Protein AF-A0A7X4WCZ6-F1 (afdb_monomer_lite)

Organism: NCBI:txid265726

Structure (mmCIF, N/CA/C/O backbone):
data_AF-A0A7X4WCZ6-F1
#
_entry.id   AF-A0A7X4WCZ6-F1
#
loop_
_atom_site.group_PDB
_atom_site.id
_atom_site.type_symbol
_atom_site.label_atom_id
_atom_site.label_alt_id
_atom_site.label_comp_id
_atom_site.label_asym_id
_atom_site.label_entity_id
_atom_site.label_seq_id
_atom_site.pdbx_PDB_ins_code
_atom_site.Cartn_x
_atom_site.Cartn_y
_atom_site.Cartn_z
_atom_site.occupancy
_atom_site.B_iso_or_equiv
_atom_site.auth_seq_id
_atom_site.auth_comp_id
_atom_site.auth_asym_id
_atom_site.auth_atom_id
_atom_site.pdbx_PDB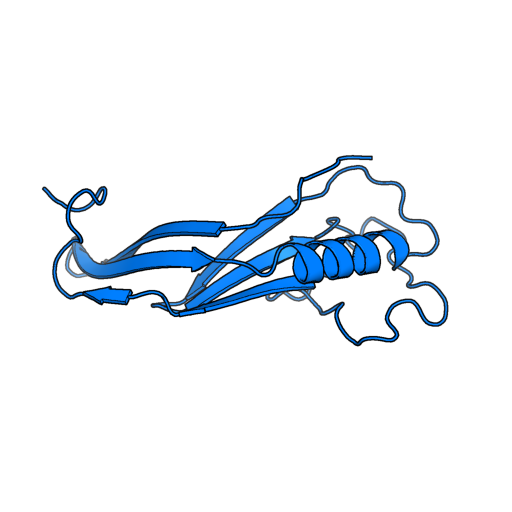_model_num
ATOM 1 N N . ILE A 1 1 ? 19.475 9.440 -5.533 1.00 58.78 1 ILE A N 1
ATOM 2 C CA . ILE A 1 1 ? 18.304 8.542 -5.674 1.00 58.78 1 ILE A CA 1
ATOM 3 C C . ILE A 1 1 ? 17.865 8.186 -4.263 1.00 58.78 1 ILE A C 1
ATOM 5 O O . ILE A 1 1 ? 18.722 7.773 -3.490 1.00 58.78 1 ILE A O 1
ATOM 9 N N . GLY A 1 2 ? 16.611 8.438 -3.887 1.00 58.19 2 GLY A N 1
ATOM 10 C CA . GLY A 1 2 ? 16.103 8.049 -2.573 1.00 58.19 2 GLY A CA 1
ATOM 11 C C . GLY A 1 2 ? 16.048 6.528 -2.475 1.00 58.19 2 GLY A C 1
ATOM 12 O O . GLY A 1 2 ? 15.606 5.859 -3.409 1.00 58.19 2 GLY A O 1
ATOM 13 N N . ALA A 1 3 ? 16.543 5.983 -1.370 1.00 66.94 3 ALA A N 1
ATOM 14 C CA . ALA A 1 3 ? 16.526 4.554 -1.106 1.00 66.94 3 ALA A CA 1
ATOM 15 C C . ALA A 1 3 ? 15.627 4.299 0.103 1.00 66.94 3 ALA A C 1
ATOM 17 O O . ALA A 1 3 ? 16.021 4.536 1.241 1.00 66.94 3 ALA A O 1
ATOM 18 N N . ILE A 1 4 ? 14.405 3.837 -0.155 1.00 77.56 4 ILE A N 1
ATOM 19 C CA . ILE A 1 4 ? 13.577 3.208 0.874 1.00 77.56 4 ILE A CA 1
ATOM 20 C C . ILE A 1 4 ? 14.008 1.742 0.968 1.00 77.56 4 ILE A C 1
ATOM 22 O O . ILE A 1 4 ? 14.246 1.097 -0.062 1.00 77.56 4 ILE A O 1
ATOM 26 N N . GLY A 1 5 ? 14.162 1.255 2.201 1.00 84.38 5 GLY A N 1
ATOM 27 C CA . GLY A 1 5 ? 14.484 -0.141 2.484 1.00 84.38 5 GLY A CA 1
ATOM 28 C C . GLY A 1 5 ? 13.359 -1.096 2.086 1.00 84.38 5 GLY A C 1
ATOM 29 O O . GLY A 1 5 ? 12.265 -0.678 1.711 1.00 84.38 5 GLY A O 1
ATOM 30 N N . THR A 1 6 ? 13.631 -2.391 2.172 1.00 93.69 6 THR A N 1
ATOM 31 C CA . THR A 1 6 ? 12.642 -3.424 1.856 1.00 93.69 6 THR A CA 1
ATOM 32 C C . THR A 1 6 ? 11.853 -3.793 3.112 1.00 93.69 6 THR A C 1
ATOM 34 O O . THR A 1 6 ? 12.476 -4.052 4.143 1.00 93.69 6 THR A O 1
ATOM 37 N N . PRO A 1 7 ? 10.509 -3.804 3.072 1.00 94.88 7 PRO A N 1
ATOM 38 C CA . PRO A 1 7 ? 9.708 -4.098 4.248 1.00 94.88 7 PRO A CA 1
ATOM 39 C C . PRO A 1 7 ? 9.642 -5.613 4.475 1.00 94.88 7 PRO A C 1
ATOM 41 O O . PRO A 1 7 ? 9.460 -6.380 3.532 1.00 94.88 7 PRO A O 1
ATOM 44 N N . ASP A 1 8 ? 9.757 -6.038 5.728 1.00 97.06 8 ASP A N 1
ATOM 45 C CA . ASP A 1 8 ? 9.656 -7.437 6.163 1.00 97.06 8 ASP A CA 1
ATOM 46 C C . ASP A 1 8 ? 8.386 -7.713 6.979 1.00 97.06 8 ASP A C 1
ATOM 48 O O . ASP A 1 8 ? 7.953 -8.855 7.106 1.00 97.06 8 ASP A O 1
ATOM 52 N N . LYS A 1 9 ? 7.744 -6.668 7.504 1.00 96.94 9 LYS A N 1
ATOM 53 C CA . LYS A 1 9 ? 6.569 -6.782 8.360 1.00 96.94 9 LYS A CA 1
ATOM 54 C C . LYS A 1 9 ? 5.640 -5.587 8.201 1.00 96.94 9 LYS A C 1
ATOM 56 O O . LYS A 1 9 ? 6.071 -4.456 7.989 1.00 96.94 9 LYS A O 1
ATOM 61 N N . ILE A 1 10 ? 4.348 -5.839 8.383 1.00 96.06 10 ILE A N 1
ATOM 62 C CA . ILE A 1 10 ? 3.322 -4.812 8.527 1.00 96.06 10 ILE A CA 1
ATOM 63 C C . ILE A 1 10 ? 2.574 -4.977 9.850 1.00 96.06 10 ILE A C 1
ATOM 65 O O . ILE A 1 10 ? 2.066 -6.055 10.171 1.00 96.06 10 ILE A O 1
ATOM 69 N N . THR A 1 11 ? 2.497 -3.884 10.611 1.00 96.00 11 THR A N 1
ATOM 70 C CA . THR A 1 11 ? 1.739 -3.796 11.864 1.00 96.00 11 THR A CA 1
ATOM 71 C C . THR A 1 11 ? 0.947 -2.503 11.933 1.00 96.00 11 THR A C 1
ATOM 73 O O . THR A 1 11 ? 1.481 -1.451 11.584 1.00 96.00 11 THR A O 1
ATOM 76 N N . GLY A 1 12 ? -0.282 -2.547 12.438 1.00 94.94 12 GLY A N 1
ATOM 77 C CA . GLY A 1 12 ? -1.062 -1.330 12.640 1.00 94.94 12 GLY A CA 1
ATOM 78 C C . GLY A 1 12 ? -2.484 -1.572 13.123 1.00 94.94 12 GLY A C 1
ATOM 79 O O . GLY A 1 12 ? -2.967 -2.703 13.124 1.00 94.94 12 GLY A O 1
ATOM 80 N N . PHE A 1 13 ? -3.140 -0.475 13.498 1.00 96.62 13 PHE A N 1
ATOM 81 C CA . PHE A 1 13 ? -4.544 -0.421 13.894 1.00 96.62 13 PHE A CA 1
ATOM 82 C C . PHE A 1 13 ? -5.252 0.682 13.112 1.00 96.62 13 PHE A C 1
ATOM 84 O O . PHE A 1 13 ? -4.676 1.747 12.889 1.00 96.62 13 PHE A O 1
ATOM 91 N N . TRP A 1 14 ? -6.500 0.447 12.722 1.00 96.25 14 TRP A N 1
ATOM 92 C CA . TRP A 1 14 ? -7.375 1.471 12.149 1.00 96.25 14 TRP A CA 1
ATOM 93 C C . TRP A 1 14 ? -8.826 1.181 12.527 1.00 96.25 14 TRP A C 1
ATOM 95 O O . TRP A 1 14 ? -9.144 0.100 13.015 1.00 96.25 14 TRP A O 1
ATOM 105 N N . ALA A 1 15 ? -9.719 2.148 12.342 1.00 96.19 15 ALA A N 1
ATOM 106 C CA . ALA A 1 15 ? -11.127 1.984 12.679 1.00 96.19 15 ALA A CA 1
ATOM 107 C C . ALA A 1 15 ? -12.028 2.644 11.639 1.00 96.19 15 ALA A C 1
ATOM 109 O O . ALA A 1 15 ? -11.696 3.683 11.066 1.00 96.19 15 ALA A O 1
ATOM 110 N N . LYS A 1 16 ? -13.202 2.052 11.425 1.00 95.56 16 LYS A N 1
ATOM 111 C CA . LYS A 1 16 ? -14.292 2.666 10.674 1.00 95.56 16 LYS A CA 1
ATOM 112 C C . LYS A 1 16 ? -15.050 3.611 11.598 1.00 95.56 16 LYS A C 1
ATOM 114 O O . LYS A 1 16 ? -15.585 3.194 12.626 1.00 95.56 16 LYS A O 1
ATOM 119 N N . TYR A 1 17 ? -15.116 4.874 11.204 1.00 93.69 17 TYR A N 1
ATOM 120 C CA . TYR A 1 17 ? -15.865 5.908 11.905 1.00 93.69 17 TYR A CA 1
ATOM 121 C C . TYR A 1 17 ? -17.223 6.133 11.230 1.00 93.69 17 TYR A C 1
ATOM 123 O O . TYR A 1 17 ? -17.303 6.282 10.010 1.00 93.69 17 TYR A O 1
ATOM 131 N N . ASN A 1 18 ? -18.293 6.126 12.022 1.00 94.06 18 ASN A N 1
ATOM 132 C CA . ASN A 1 18 ? -19.633 6.496 11.592 1.00 94.06 18 ASN A CA 1
ATOM 133 C C . ASN A 1 18 ? -19.881 7.964 11.963 1.00 94.06 18 ASN A C 1
ATOM 135 O O . ASN A 1 18 ? -19.909 8.307 13.146 1.00 94.06 18 ASN A O 1
ATOM 139 N N . ILE A 1 19 ? -20.077 8.799 10.938 1.00 93.38 19 ILE A N 1
ATOM 140 C CA . ILE A 1 19 ? -20.295 10.244 11.076 1.00 93.38 19 ILE A CA 1
ATOM 141 C C . ILE A 1 19 ? -21.642 10.541 11.750 1.00 93.38 19 ILE A C 1
ATOM 143 O O . ILE A 1 19 ? -21.686 11.350 12.670 1.00 93.38 19 ILE A O 1
ATOM 147 N N . GLU A 1 20 ? -22.723 9.868 11.346 1.00 93.69 20 GLU A N 1
ATOM 148 C CA . GLU A 1 20 ? -24.075 10.094 11.886 1.00 93.69 20 GLU A CA 1
ATOM 149 C C . GLU A 1 20 ? -24.157 9.761 13.377 1.00 93.69 20 GLU A C 1
ATOM 151 O O . GLU A 1 20 ? -24.759 10.486 14.163 1.00 93.69 20 GLU A O 1
ATOM 156 N N . GLY A 1 21 ? -23.515 8.663 13.775 1.00 90.50 21 GLY A N 1
ATOM 157 C CA . GLY A 1 21 ? -23.457 8.228 15.166 1.00 90.50 21 GLY A CA 1
ATOM 158 C C . GLY A 1 21 ? -22.335 8.868 15.983 1.00 90.50 21 GLY A C 1
ATOM 159 O O . GLY A 1 21 ? -22.228 8.542 17.163 1.00 90.50 21 GLY A O 1
ATOM 160 N N . ASN A 1 22 ? -21.482 9.700 15.369 1.00 93.06 22 ASN A N 1
ATOM 161 C CA . ASN A 1 22 ? -20.263 10.268 15.958 1.00 93.06 22 ASN A CA 1
ATOM 162 C C . ASN A 1 22 ? -19.443 9.229 16.758 1.00 93.06 22 ASN A C 1
ATOM 164 O O . ASN A 1 22 ? -19.039 9.469 17.896 1.00 93.06 22 ASN A O 1
ATOM 168 N N . LYS A 1 23 ? -19.248 8.028 16.197 1.00 94.25 23 LYS A N 1
ATOM 169 C CA . LYS A 1 23 ? -18.592 6.917 16.907 1.00 94.25 23 LYS A CA 1
ATOM 170 C C . LYS A 1 23 ? -17.852 5.962 15.981 1.00 94.25 23 LYS A C 1
ATOM 172 O O . LYS A 1 23 ? -18.225 5.784 14.822 1.00 94.25 23 LYS A O 1
ATOM 177 N N . PHE A 1 24 ? -16.835 5.291 16.515 1.00 95.56 24 PHE A N 1
ATOM 178 C CA . PHE A 1 24 ? -16.229 4.139 15.850 1.00 95.56 24 PHE A CA 1
ATOM 179 C C . PHE A 1 24 ? -17.182 2.941 15.906 1.00 95.56 24 PHE A C 1
ATOM 181 O O . PHE A 1 24 ? -17.832 2.709 16.924 1.00 95.56 24 PHE A O 1
ATOM 188 N N . ILE A 1 25 ? -17.294 2.219 14.792 1.00 95.75 25 ILE A N 1
ATOM 189 C CA . ILE A 1 25 ? -18.242 1.101 14.633 1.00 95.75 25 ILE A CA 1
ATOM 190 C C . ILE A 1 25 ? -17.573 -0.222 14.269 1.00 95.75 25 ILE A C 1
ATOM 192 O O . ILE A 1 25 ? -18.214 -1.262 14.336 1.00 95.75 25 ILE A O 1
ATOM 196 N N . THR A 1 26 ? -16.311 -0.192 13.848 1.00 97.12 26 THR A N 1
ATOM 197 C CA . THR A 1 26 ? -15.530 -1.393 13.540 1.00 97.12 26 THR A CA 1
ATOM 198 C C . THR A 1 26 ? -14.063 -1.054 13.718 1.00 97.12 26 THR A C 1
ATOM 200 O O . THR A 1 26 ? -13.617 0.000 13.262 1.00 97.12 26 THR A O 1
ATOM 203 N N . PHE A 1 27 ? -13.316 -1.939 14.352 1.00 97.69 27 PHE A N 1
ATOM 204 C CA . PHE A 1 27 ? -11.893 -1.797 14.617 1.00 97.69 27 PHE A CA 1
ATOM 205 C C . PHE A 1 27 ? -11.142 -2.857 13.836 1.00 97.69 27 PHE A C 1
ATOM 207 O O . PHE A 1 27 ? -11.642 -3.963 13.642 1.00 97.69 27 PHE A O 1
ATOM 214 N N . TYR A 1 28 ? -9.937 -2.521 13.400 1.00 97.81 28 TYR A N 1
ATOM 215 C CA . TYR A 1 28 ? -9.102 -3.398 12.605 1.00 97.81 28 TYR A CA 1
ATOM 216 C C . TYR A 1 28 ? -7.679 -3.430 13.141 1.00 97.81 28 TYR A C 1
ATOM 218 O O . TYR A 1 28 ? -7.170 -2.425 13.650 1.00 97.81 28 TYR A O 1
ATOM 226 N N . SER A 1 29 ? -7.029 -4.577 12.989 1.00 97.38 29 SER A N 1
ATOM 227 C CA . SER A 1 29 ? -5.614 -4.744 13.293 1.00 97.38 29 SER A CA 1
ATOM 228 C C . SER A 1 29 ? -4.913 -5.546 12.205 1.00 97.38 29 SER A C 1
ATOM 230 O O . SER A 1 29 ? -5.508 -6.375 11.515 1.00 97.38 29 SER A O 1
ATOM 232 N N . ILE A 1 30 ? -3.621 -5.304 12.027 1.00 97.62 30 ILE A N 1
ATOM 233 C CA . ILE A 1 30 ? -2.773 -6.142 11.188 1.00 97.62 30 ILE A CA 1
ATOM 234 C C . ILE A 1 30 ? -1.462 -6.415 11.905 1.00 97.62 30 ILE A C 1
ATOM 236 O O . ILE A 1 30 ? -0.882 -5.535 12.538 1.00 97.62 30 ILE A O 1
ATOM 240 N N . ASN A 1 31 ? -0.999 -7.653 11.787 1.00 96.94 31 ASN A N 1
ATOM 241 C CA . ASN A 1 31 ? 0.330 -8.089 12.181 1.00 96.94 31 ASN A CA 1
ATOM 242 C C . ASN A 1 31 ? 0.724 -9.243 11.255 1.00 96.94 31 ASN A C 1
ATOM 244 O O . ASN A 1 31 ? 0.362 -10.396 11.496 1.00 96.94 31 ASN A O 1
ATOM 248 N N . LYS A 1 32 ? 1.373 -8.927 10.133 1.00 97.62 32 LYS A N 1
ATOM 249 C CA . LYS A 1 32 ? 1.712 -9.903 9.087 1.00 97.62 32 LYS A CA 1
ATOM 250 C C . LYS A 1 32 ? 3.160 -9.738 8.645 1.00 97.62 32 LYS A C 1
ATOM 252 O O . LYS A 1 32 ? 3.680 -8.626 8.608 1.00 97.62 32 LYS A O 1
ATOM 257 N N . GLN A 1 33 ? 3.787 -10.862 8.310 1.00 97.81 33 GLN A N 1
ATOM 258 C CA . GLN A 1 33 ? 5.083 -10.883 7.638 1.00 97.81 33 GLN A CA 1
ATOM 259 C C . GLN A 1 33 ? 4.897 -10.554 6.154 1.00 97.81 33 GLN A C 1
ATOM 261 O O . GLN A 1 33 ? 3.862 -10.876 5.564 1.00 97.81 33 GLN A O 1
ATOM 266 N N . ILE A 1 34 ? 5.903 -9.920 5.571 1.00 97.62 34 ILE A N 1
ATOM 267 C CA . ILE A 1 34 ? 6.028 -9.638 4.145 1.00 97.62 34 ILE A CA 1
ATOM 268 C C . ILE A 1 34 ? 7.200 -10.471 3.633 1.00 97.62 34 ILE A C 1
ATOM 270 O O . ILE A 1 34 ? 8.245 -10.549 4.278 1.00 97.62 34 ILE A O 1
ATOM 274 N N . ASP A 1 35 ? 7.032 -11.085 2.465 1.00 97.62 35 ASP A N 1
ATOM 275 C CA . ASP A 1 35 ? 8.145 -11.700 1.747 1.00 97.62 35 ASP A CA 1
ATOM 276 C C . ASP A 1 35 ? 9.110 -10.595 1.284 1.00 97.62 35 ASP A C 1
ATOM 278 O O . ASP A 1 35 ? 8.914 -9.963 0.242 1.00 97.62 35 ASP A O 1
ATOM 282 N N . SER A 1 36 ? 10.110 -10.310 2.121 1.00 96.75 36 SER A N 1
ATOM 283 C CA . SER A 1 36 ? 11.069 -9.227 1.899 1.00 96.75 36 SER A CA 1
ATOM 284 C C . SER A 1 36 ? 11.937 -9.489 0.666 1.00 96.75 36 SER A C 1
ATOM 286 O O . SER A 1 36 ? 12.272 -8.558 -0.062 1.00 96.75 36 SER A O 1
ATOM 288 N N . GLU A 1 37 ? 12.245 -10.747 0.345 1.00 96.81 37 GLU A N 1
ATOM 289 C CA . GLU A 1 37 ? 13.011 -11.069 -0.862 1.00 96.81 37 GLU A CA 1
ATOM 290 C C . GLU A 1 37 ? 12.212 -10.699 -2.118 1.00 96.81 37 GLU A C 1
ATOM 292 O O . GLU A 1 37 ? 12.675 -9.908 -2.950 1.00 96.81 37 GLU A O 1
ATOM 297 N N . LEU A 1 38 ? 10.965 -11.168 -2.214 1.00 97.50 38 LEU A N 1
ATOM 298 C CA . LEU A 1 38 ? 10.084 -10.836 -3.331 1.00 97.50 38 LEU A CA 1
ATOM 299 C C . LEU A 1 38 ? 9.763 -9.337 -3.389 1.00 97.50 38 LEU A C 1
ATOM 301 O O . LEU A 1 38 ? 9.723 -8.752 -4.475 1.00 97.50 38 LEU A O 1
ATOM 305 N N . ALA A 1 39 ? 9.549 -8.689 -2.242 1.00 97.31 39 ALA A N 1
ATOM 306 C CA . ALA A 1 39 ? 9.327 -7.248 -2.177 1.00 97.31 39 ALA A CA 1
ATOM 307 C C . ALA A 1 39 ? 10.533 -6.470 -2.729 1.00 97.31 39 ALA A C 1
ATOM 309 O O . ALA A 1 39 ? 10.354 -5.528 -3.503 1.00 97.31 39 ALA A O 1
ATOM 310 N N . GLY A 1 40 ? 11.757 -6.892 -2.402 1.00 95.62 40 GLY A N 1
ATOM 311 C CA . GLY A 1 40 ? 12.988 -6.299 -2.922 1.00 95.62 40 GLY A CA 1
ATOM 312 C C . GLY A 1 40 ? 13.116 -6.450 -4.438 1.00 95.62 40 GLY A C 1
ATOM 313 O O . GLY A 1 40 ? 13.431 -5.478 -5.132 1.00 95.62 40 GLY A O 1
ATOM 314 N N . LEU A 1 41 ? 12.801 -7.635 -4.970 1.00 96.12 41 LEU A N 1
ATOM 315 C CA . LEU A 1 41 ? 12.778 -7.887 -6.415 1.00 96.12 41 LEU A CA 1
ATOM 316 C C . LEU A 1 41 ? 11.764 -6.988 -7.134 1.00 96.12 41 LEU A C 1
ATOM 318 O O . LEU A 1 41 ? 12.097 -6.382 -8.152 1.00 96.12 41 LEU A O 1
ATOM 322 N N . LYS A 1 42 ? 10.557 -6.834 -6.580 1.00 97.06 42 LYS A N 1
ATOM 323 C CA . LYS A 1 42 ? 9.519 -5.945 -7.124 1.00 97.06 42 LYS A CA 1
ATOM 324 C C . LYS A 1 42 ? 9.936 -4.474 -7.104 1.00 97.06 42 LYS A C 1
ATOM 326 O O . LYS A 1 42 ? 9.754 -3.772 -8.094 1.00 97.06 42 LYS A O 1
ATOM 331 N N . ILE A 1 43 ? 10.530 -4.005 -6.006 1.00 94.38 43 ILE A N 1
ATOM 332 C CA . ILE A 1 43 ? 11.066 -2.638 -5.904 1.00 94.38 43 ILE A CA 1
ATOM 333 C C . ILE A 1 43 ? 12.112 -2.393 -6.996 1.00 94.38 43 ILE A C 1
ATOM 335 O O . ILE A 1 43 ? 12.059 -1.374 -7.685 1.00 94.38 43 ILE A O 1
ATOM 339 N N . ASN A 1 44 ? 13.048 -3.327 -7.177 1.00 92.12 44 ASN A N 1
ATOM 340 C CA . ASN A 1 44 ? 14.087 -3.205 -8.197 1.00 92.12 44 ASN A CA 1
ATOM 341 C C . ASN A 1 44 ? 13.517 -3.254 -9.618 1.00 92.12 44 ASN A C 1
ATOM 343 O O . ASN A 1 44 ? 13.983 -2.501 -10.470 1.00 92.12 44 ASN A O 1
ATOM 347 N N . ALA A 1 45 ? 12.475 -4.055 -9.862 1.00 94.25 45 ALA A N 1
ATOM 348 C CA . ALA A 1 45 ? 11.778 -4.056 -11.145 1.00 94.25 45 ALA A CA 1
ATOM 349 C C . ALA A 1 45 ? 11.229 -2.662 -11.490 1.00 94.25 45 ALA A C 1
ATOM 351 O O . ALA A 1 45 ? 11.462 -2.180 -12.594 1.00 94.25 45 ALA A O 1
ATOM 352 N N . LEU A 1 46 ? 10.598 -1.960 -10.537 1.00 93.31 46 LEU A N 1
ATOM 353 C CA . LEU A 1 46 ? 10.119 -0.594 -10.781 1.00 93.31 46 LEU A CA 1
ATOM 354 C C . LEU A 1 46 ? 11.267 0.411 -10.972 1.00 93.31 46 LEU A C 1
ATOM 356 O O . LEU A 1 46 ? 11.165 1.303 -11.810 1.00 93.31 46 LEU A O 1
ATOM 360 N N . ARG A 1 47 ? 12.381 0.254 -10.244 1.00 89.88 47 ARG A N 1
ATOM 361 C CA . ARG A 1 47 ? 13.579 1.108 -10.393 1.00 89.88 47 ARG A CA 1
ATOM 362 C C . ARG A 1 47 ? 14.192 1.042 -11.786 1.00 89.88 47 ARG A C 1
ATOM 364 O O . ARG A 1 47 ? 14.637 2.063 -12.304 1.00 89.88 47 ARG A O 1
ATOM 371 N N . GLU A 1 48 ? 14.168 -0.133 -12.400 1.00 90.56 48 GLU A N 1
ATOM 372 C CA . GLU A 1 48 ? 14.686 -0.352 -13.751 1.00 90.56 48 GLU A CA 1
ATOM 373 C C . GLU A 1 48 ? 13.625 -0.184 -14.847 1.00 90.56 48 GLU A C 1
ATOM 375 O O . GLU A 1 48 ? 13.940 -0.305 -16.034 1.00 90.56 48 GLU A O 1
ATOM 380 N N . TYR A 1 49 ? 12.381 0.125 -14.474 1.00 93.06 49 TYR A N 1
ATOM 381 C CA . TYR A 1 49 ? 11.252 0.129 -15.396 1.00 93.06 49 TYR A CA 1
ATOM 382 C C . TYR A 1 49 ? 11.339 1.249 -16.442 1.00 93.06 49 TYR A C 1
ATOM 384 O O . TYR A 1 49 ? 11.093 1.019 -17.626 1.00 93.06 49 TYR A O 1
ATOM 392 N N . TYR A 1 50 ? 11.719 2.464 -16.045 1.00 91.12 50 TYR A N 1
ATOM 393 C CA . TYR A 1 50 ? 11.699 3.637 -16.927 1.00 91.12 50 TYR A CA 1
ATOM 394 C C . TYR A 1 50 ? 13.014 3.864 -17.678 1.00 91.12 50 TYR A C 1
ATOM 396 O O . TYR A 1 50 ? 14.109 3.616 -17.166 1.00 91.12 50 TYR A O 1
ATOM 404 N N . LYS A 1 51 ? 12.934 4.400 -18.903 1.00 88.00 51 LYS A N 1
ATOM 405 C CA . LYS A 1 51 ? 14.119 4.703 -19.732 1.00 88.00 51 LYS A CA 1
ATOM 406 C C . LYS A 1 51 ? 15.028 5.765 -19.123 1.00 88.00 51 LYS A C 1
ATOM 408 O O . LYS A 1 51 ? 16.244 5.608 -19.143 1.00 88.00 51 LYS A O 1
ATOM 413 N N . SER A 1 52 ? 14.439 6.847 -18.631 1.00 78.94 52 SER A N 1
ATOM 414 C CA . SER A 1 52 ? 15.133 8.114 -18.375 1.00 78.94 52 SER A CA 1
ATOM 415 C C . SER A 1 52 ? 14.736 8.750 -17.038 1.00 78.94 52 SER A C 1
ATOM 417 O O . SER A 1 52 ? 15.036 9.922 -16.809 1.00 78.94 52 SER A O 1
ATOM 419 N N . PHE A 1 53 ? 14.089 8.001 -16.140 1.00 73.19 53 PHE A N 1
ATOM 420 C CA . PHE A 1 53 ? 13.558 8.555 -14.898 1.00 73.19 53 PHE A CA 1
ATOM 421 C C . PHE A 1 53 ? 14.674 8.902 -13.903 1.00 73.19 53 PHE A C 1
ATOM 423 O O . PHE A 1 53 ? 15.452 8.044 -13.487 1.00 73.19 53 PHE A O 1
ATOM 430 N N . LYS A 1 54 ? 14.772 10.189 -13.549 1.00 64.62 54 LYS A N 1
ATOM 431 C CA . LYS A 1 54 ? 15.890 10.763 -12.774 1.00 64.62 54 LYS A CA 1
ATOM 432 C C . LYS A 1 54 ? 15.527 11.156 -11.344 1.00 64.62 54 LYS A C 1
ATOM 434 O O . LYS A 1 54 ? 16.413 11.590 -10.604 1.00 64.62 54 LYS A O 1
ATOM 439 N N . THR A 1 55 ? 14.257 11.078 -10.948 1.00 67.06 55 THR A N 1
ATOM 440 C CA . THR A 1 55 ? 13.849 11.621 -9.647 1.00 67.06 55 THR A CA 1
ATOM 441 C C . THR A 1 55 ? 14.276 10.706 -8.496 1.00 67.06 55 THR A C 1
ATOM 443 O O . THR A 1 55 ? 14.417 9.490 -8.628 1.00 67.06 55 THR A O 1
ATOM 446 N N . ALA A 1 56 ? 14.523 11.318 -7.337 1.00 61.53 56 ALA A N 1
ATOM 447 C CA . ALA A 1 56 ? 14.874 10.623 -6.104 1.00 61.53 56 ALA A CA 1
ATOM 448 C C . ALA A 1 56 ? 13.652 10.344 -5.207 1.00 61.53 56 ALA A C 1
ATOM 450 O O . ALA A 1 56 ? 13.827 9.785 -4.126 1.00 61.53 56 ALA A O 1
ATOM 451 N N . ASN A 1 57 ? 12.444 10.731 -5.630 1.00 78.62 57 ASN A N 1
ATOM 452 C CA . ASN A 1 57 ? 11.256 10.750 -4.780 1.00 78.62 57 ASN A CA 1
ATOM 453 C C . ASN A 1 57 ? 10.531 9.407 -4.826 1.00 78.62 57 ASN A C 1
ATOM 455 O O . ASN A 1 57 ? 9.565 9.218 -5.556 1.00 78.62 57 ASN A O 1
ATOM 459 N N . THR A 1 58 ? 10.986 8.464 -4.015 1.00 87.12 58 THR A N 1
ATOM 460 C CA . THR A 1 58 ? 10.293 7.189 -3.815 1.00 87.12 58 THR A CA 1
ATOM 461 C C . THR A 1 58 ? 9.366 7.272 -2.611 1.00 87.12 58 THR A C 1
ATOM 463 O O . THR A 1 58 ? 9.708 7.938 -1.634 1.00 87.12 58 THR A O 1
ATOM 466 N N . SER A 1 59 ? 8.244 6.559 -2.626 1.00 90.88 59 SER A N 1
ATOM 467 C CA . SER A 1 59 ? 7.364 6.439 -1.460 1.00 90.88 59 SER A CA 1
ATOM 468 C C . SER A 1 59 ? 6.798 5.028 -1.319 1.00 90.88 59 SER A C 1
ATOM 470 O O . SER A 1 59 ? 6.648 4.285 -2.291 1.00 90.88 59 SER A O 1
ATOM 472 N N . MET A 1 60 ? 6.500 4.664 -0.074 1.00 93.38 60 MET A N 1
ATOM 473 C CA . MET A 1 60 ? 5.613 3.552 0.240 1.00 93.38 60 MET A CA 1
ATOM 474 C C . MET A 1 60 ? 4.247 4.115 0.600 1.00 93.38 60 MET A C 1
ATOM 476 O O . MET A 1 60 ? 4.147 5.043 1.402 1.00 93.38 60 MET A O 1
ATOM 480 N N . GLN A 1 61 ? 3.203 3.556 0.006 1.00 93.88 61 GLN A N 1
ATOM 481 C CA . GLN A 1 61 ? 1.824 3.952 0.243 1.00 93.88 61 GLN A CA 1
ATOM 482 C C . GLN A 1 61 ? 1.087 2.777 0.868 1.00 93.88 61 GLN A C 1
ATOM 484 O O . GLN A 1 61 ? 1.010 1.698 0.277 1.00 93.88 61 GLN A O 1
ATOM 489 N N . LEU A 1 62 ? 0.550 2.991 2.065 1.00 93.94 62 LEU A N 1
ATOM 490 C CA . LEU A 1 62 ? -0.312 2.021 2.716 1.00 93.94 62 LEU A CA 1
ATOM 491 C C . LEU A 1 62 ? -1.771 2.391 2.469 1.00 93.94 62 LEU A C 1
ATOM 493 O O . LEU A 1 62 ? -2.206 3.482 2.829 1.00 93.94 62 LEU A O 1
ATOM 497 N N . ILE A 1 63 ? -2.518 1.477 1.860 1.00 94.44 63 ILE A N 1
ATOM 498 C CA . ILE A 1 63 ? -3.926 1.666 1.520 1.00 94.44 63 ILE A CA 1
ATOM 499 C C . ILE A 1 63 ? -4.748 0.655 2.302 1.00 94.44 63 ILE A C 1
ATOM 501 O O . ILE A 1 63 ? -4.501 -0.549 2.214 1.00 94.44 63 ILE A O 1
ATOM 505 N N . VAL A 1 64 ? -5.744 1.152 3.031 1.00 94.06 64 VAL A N 1
ATOM 506 C CA . VAL A 1 64 ? -6.698 0.336 3.785 1.00 94.06 64 VAL A CA 1
ATOM 507 C C . VAL A 1 64 ? -8.105 0.521 3.222 1.00 94.06 64 VAL A C 1
ATOM 509 O O . VAL A 1 64 ? -8.517 1.641 2.931 1.00 94.06 64 VAL A O 1
ATOM 512 N N . ASP A 1 65 ? -8.828 -0.582 3.056 1.00 93.62 65 ASP A N 1
ATOM 513 C CA . ASP A 1 65 ? -10.227 -0.617 2.621 1.00 93.62 65 ASP A CA 1
ATOM 514 C C . ASP A 1 65 ? -10.972 -1.685 3.430 1.00 93.62 65 ASP A C 1
ATOM 516 O O . ASP A 1 65 ? -10.812 -2.891 3.211 1.00 93.62 65 ASP A O 1
ATOM 520 N N . GLY A 1 66 ? -11.712 -1.241 4.450 1.00 94.50 66 GLY A N 1
ATOM 521 C CA . GLY A 1 66 ? -12.230 -2.135 5.484 1.00 94.50 66 GLY A CA 1
ATOM 522 C C . GLY A 1 66 ? -11.083 -2.949 6.100 1.00 94.50 66 GLY A C 1
ATOM 523 O O . GLY A 1 66 ? -10.101 -2.347 6.534 1.00 94.50 66 GLY A O 1
ATOM 524 N N . PRO A 1 67 ? -11.153 -4.292 6.126 1.00 95.94 67 PRO A N 1
ATOM 525 C CA . PRO A 1 67 ? -10.061 -5.121 6.623 1.00 95.94 67 PRO A CA 1
ATOM 526 C C . PRO A 1 67 ? -8.939 -5.339 5.591 1.00 95.94 67 PRO A C 1
ATOM 528 O O . PRO A 1 67 ? -7.887 -5.860 5.955 1.00 95.94 67 PRO A O 1
ATOM 531 N N . ARG A 1 68 ? -9.117 -4.994 4.306 1.00 96.88 68 ARG A N 1
ATOM 532 C CA . ARG A 1 68 ? -8.083 -5.196 3.278 1.00 96.88 68 ARG A CA 1
ATOM 533 C C . ARG A 1 68 ? -6.974 -4.159 3.424 1.00 96.88 68 ARG A C 1
ATOM 535 O O . ARG A 1 68 ? -7.246 -2.970 3.563 1.00 96.88 68 ARG A O 1
ATOM 542 N N . VAL A 1 69 ? -5.728 -4.609 3.321 1.00 96.69 69 VAL A N 1
ATOM 543 C CA . VAL A 1 69 ? -4.525 -3.785 3.430 1.00 96.69 69 VAL A CA 1
ATOM 544 C C . VAL A 1 69 ? -3.608 -4.056 2.246 1.00 96.69 69 VAL A C 1
ATOM 546 O O . VAL A 1 69 ? -3.270 -5.207 1.969 1.00 96.69 69 VAL A O 1
ATOM 549 N N . ARG A 1 70 ? -3.173 -2.989 1.573 1.00 96.88 70 ARG A N 1
ATOM 550 C CA . ARG A 1 70 ? -2.197 -3.040 0.482 1.00 96.88 70 ARG A CA 1
ATOM 551 C C . ARG A 1 70 ? -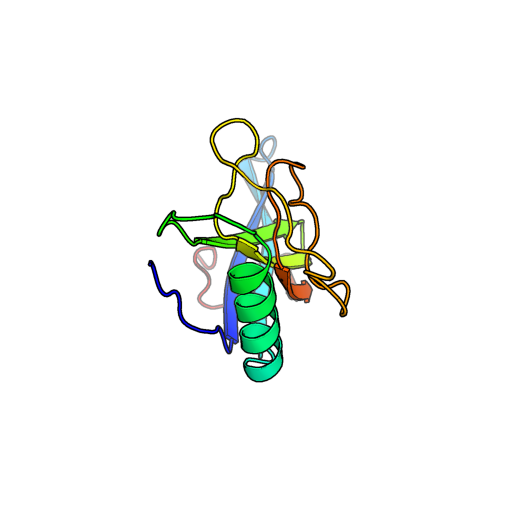1.022 -2.121 0.767 1.00 96.88 70 ARG A C 1
ATOM 553 O O . ARG A 1 70 ? -1.226 -0.946 1.061 1.00 96.88 70 ARG A O 1
ATOM 560 N N . LEU A 1 71 ? 0.193 -2.644 0.635 1.00 97.25 71 LEU A N 1
ATOM 561 C CA . LEU A 1 71 ? 1.419 -1.850 0.655 1.00 97.25 71 LEU A CA 1
ATOM 562 C C . LEU A 1 71 ? 1.940 -1.718 -0.772 1.00 97.25 71 LEU A C 1
ATOM 564 O O . LEU A 1 71 ? 2.300 -2.715 -1.403 1.00 97.25 71 LEU A O 1
ATOM 568 N N . LEU A 1 72 ? 1.976 -0.490 -1.270 1.00 97.19 72 LEU A N 1
ATOM 569 C CA . LEU A 1 72 ? 2.462 -0.158 -2.601 1.00 97.19 72 LEU A CA 1
ATOM 570 C C . LEU A 1 72 ? 3.807 0.552 -2.500 1.00 97.19 72 LEU A C 1
ATOM 572 O O . LEU A 1 72 ? 4.025 1.349 -1.589 1.00 97.19 72 LEU A O 1
ATOM 576 N N . TYR A 1 73 ? 4.684 0.305 -3.464 1.00 95.31 73 TYR A N 1
ATOM 577 C CA . TYR A 1 73 ? 5.872 1.121 -3.694 1.00 95.31 73 TYR A CA 1
ATOM 578 C C . TYR A 1 73 ? 5.736 1.859 -5.017 1.00 95.31 73 TYR A C 1
ATOM 580 O O . TYR A 1 73 ? 5.334 1.269 -6.020 1.00 95.31 73 TYR A O 1
ATOM 588 N N . THR A 1 74 ? 6.099 3.138 -5.017 1.00 92.94 74 THR A N 1
ATOM 589 C CA . THR A 1 74 ? 6.127 3.969 -6.217 1.00 92.94 74 THR A CA 1
ATOM 590 C C . THR A 1 74 ? 7.375 4.838 -6.257 1.00 92.94 74 THR A C 1
ATOM 592 O O . THR A 1 74 ? 7.948 5.218 -5.230 1.00 92.94 74 THR A O 1
ATOM 595 N N . MET A 1 75 ? 7.783 5.177 -7.475 1.00 89.81 75 MET A N 1
ATOM 596 C CA . MET A 1 75 ? 8.803 6.186 -7.737 1.00 89.81 75 MET A CA 1
ATOM 597 C C . MET A 1 75 ? 8.202 7.565 -8.044 1.00 89.81 75 MET A C 1
ATOM 599 O O . MET A 1 75 ? 8.946 8.467 -8.413 1.00 89.81 75 MET A O 1
ATOM 603 N N . ASN A 1 76 ? 6.878 7.727 -7.901 1.00 86.81 76 ASN A N 1
ATOM 604 C CA . ASN A 1 76 ? 6.145 8.970 -8.163 1.00 86.81 76 ASN A CA 1
ATOM 605 C C . ASN A 1 76 ? 6.459 9.563 -9.546 1.00 86.81 76 ASN A C 1
ATOM 607 O O . ASN A 1 76 ? 6.652 10.769 -9.681 1.00 86.81 76 ASN A O 1
ATOM 611 N N . CYS A 1 77 ? 6.547 8.709 -10.569 1.00 87.88 77 CYS A N 1
ATOM 612 C CA . CYS A 1 77 ? 6.644 9.181 -11.943 1.00 87.88 77 CYS A CA 1
ATOM 613 C C . CYS A 1 77 ? 5.254 9.608 -12.392 1.00 87.88 77 CYS A C 1
ATOM 615 O O . CYS A 1 77 ? 4.368 8.767 -12.559 1.00 87.88 77 CYS A O 1
ATOM 617 N N . PHE A 1 78 ? 5.047 10.908 -12.560 1.00 85.50 78 PHE A N 1
ATOM 618 C CA . PHE A 1 78 ? 3.781 11.429 -13.049 1.00 85.50 78 PHE A CA 1
ATOM 619 C C . PHE A 1 78 ? 3.954 11.791 -14.516 1.00 85.50 78 PHE A C 1
ATOM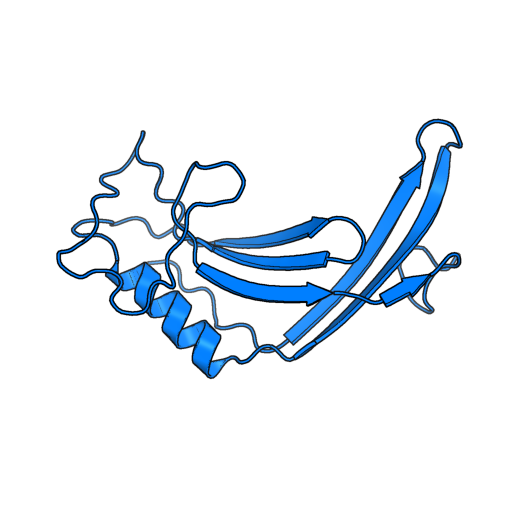 621 O O . PHE A 1 78 ? 4.645 12.752 -14.831 1.00 85.50 78 PHE A O 1
ATOM 628 N N . SER A 1 79 ? 3.293 11.070 -15.425 1.00 81.06 79 SER A N 1
ATOM 629 C CA . SER A 1 79 ? 3.472 11.239 -16.882 1.00 81.06 79 SER A CA 1
ATOM 630 C C . SER A 1 79 ? 3.149 12.644 -17.410 1.00 81.06 79 SER A C 1
ATOM 632 O O . SER A 1 79 ? 3.551 13.006 -18.511 1.00 81.06 79 SER A O 1
ATOM 634 N N . LYS A 1 80 ? 2.433 13.456 -16.621 1.00 80.94 80 LYS A N 1
ATOM 635 C CA . LYS A 1 80 ? 2.181 14.878 -16.902 1.00 80.94 80 LYS A CA 1
ATOM 636 C C . LYS A 1 80 ? 3.401 15.778 -16.659 1.00 80.94 80 LYS A C 1
ATOM 638 O O . LYS A 1 80 ? 3.420 16.895 -17.165 1.00 80.94 80 LYS A O 1
ATOM 643 N N . LEU A 1 81 ? 4.358 15.330 -15.849 1.00 82.50 81 LEU A N 1
ATOM 644 C CA . LEU A 1 81 ? 5.520 16.094 -15.383 1.00 82.50 81 LEU A CA 1
ATOM 645 C C . LEU A 1 81 ? 6.854 15.457 -15.807 1.00 82.50 81 LEU A C 1
ATOM 647 O O . LEU A 1 81 ? 7.829 16.179 -15.997 1.00 82.50 81 LEU A O 1
ATOM 651 N N . ASP A 1 82 ? 6.887 14.135 -15.984 1.00 83.81 82 ASP A N 1
ATOM 652 C CA . ASP A 1 82 ? 8.097 13.346 -16.211 1.00 83.81 82 ASP A CA 1
ATOM 653 C C . ASP A 1 82 ? 7.994 12.445 -17.454 1.00 83.81 82 ASP A C 1
ATOM 655 O O . ASP A 1 82 ? 6.910 12.036 -17.876 1.00 83.81 82 ASP A O 1
ATOM 659 N N . ASP A 1 83 ? 9.149 12.054 -18.005 1.00 87.12 83 ASP A N 1
ATOM 660 C CA . ASP A 1 83 ? 9.237 10.974 -18.994 1.00 87.12 83 ASP A CA 1
ATOM 661 C C . ASP A 1 83 ? 9.116 9.607 -18.299 1.00 87.12 83 ASP A C 1
ATOM 663 O O . ASP A 1 83 ? 10.104 8.966 -17.931 1.00 87.12 83 ASP A O 1
ATOM 667 N N . CYS A 1 84 ? 7.870 9.164 -18.126 1.00 88.56 84 CYS A N 1
ATOM 668 C CA . CYS A 1 84 ? 7.519 7.851 -17.578 1.00 88.56 84 CYS A CA 1
ATOM 669 C C . CYS A 1 84 ? 7.512 6.744 -18.640 1.00 88.56 84 CYS A C 1
ATOM 671 O O . CYS A 1 84 ? 6.827 5.734 -18.484 1.00 88.56 84 CYS A O 1
ATOM 673 N N . THR A 1 85 ? 8.249 6.907 -19.744 1.00 91.25 85 THR A N 1
ATOM 674 C CA . THR A 1 85 ? 8.281 5.892 -20.800 1.00 91.25 85 THR A CA 1
ATOM 675 C C . THR A 1 85 ? 8.980 4.618 -20.303 1.00 91.25 85 THR A C 1
ATOM 677 O O . THR A 1 85 ? 10.165 4.670 -19.938 1.00 91.25 85 THR A O 1
ATOM 680 N N . PRO A 1 86 ? 8.313 3.448 -20.349 1.00 93.00 86 PRO A N 1
ATOM 681 C CA . PRO A 1 86 ? 8.931 2.180 -19.978 1.00 93.00 86 PRO A CA 1
ATOM 682 C C . PRO A 1 86 ? 10.084 1.812 -20.918 1.00 93.00 86 PRO A C 1
ATOM 684 O O . PRO A 1 86 ? 10.062 2.109 -22.120 1.00 93.00 86 PRO A O 1
ATOM 687 N N . ARG A 1 87 ? 11.099 1.117 -20.401 1.00 93.88 87 ARG A N 1
ATOM 688 C CA . ARG A 1 87 ? 12.125 0.449 -21.215 1.00 93.88 87 ARG A CA 1
ATOM 689 C C . ARG A 1 87 ? 11.502 -0.679 -22.044 1.00 93.88 87 ARG A C 1
ATOM 691 O O . ARG A 1 87 ? 10.407 -1.169 -21.776 1.00 93.88 87 ARG A O 1
ATOM 698 N N . LYS A 1 88 ? 12.217 -1.121 -23.081 1.00 94.25 88 LYS A N 1
ATOM 699 C CA . LYS A 1 88 ? 11.817 -2.325 -23.820 1.00 94.25 88 LYS A CA 1
ATOM 700 C C . LYS A 1 88 ? 11.895 -3.525 -22.871 1.00 94.25 88 LYS A C 1
ATOM 702 O O . LYS A 1 88 ? 12.927 -3.701 -22.234 1.00 94.25 88 LYS A O 1
ATOM 707 N N . ASN A 1 89 ? 10.835 -4.334 -22.812 1.00 92.62 89 ASN A N 1
ATOM 708 C CA . ASN A 1 89 ? 10.718 -5.472 -21.890 1.00 92.62 89 ASN A CA 1
ATOM 709 C C . ASN A 1 89 ? 10.948 -5.076 -20.415 1.00 92.62 89 ASN A C 1
ATOM 711 O O .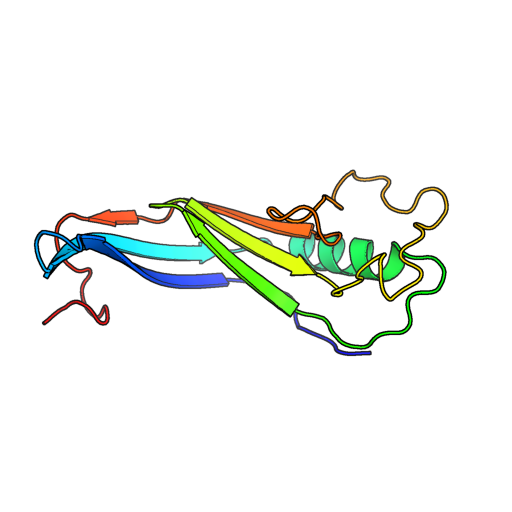 ASN A 1 89 ? 11.587 -5.817 -19.676 1.00 92.62 89 ASN A O 1
ATOM 715 N N . ALA A 1 90 ? 10.462 -3.896 -20.008 1.00 93.00 90 ALA A N 1
ATOM 716 C CA . ALA A 1 90 ? 10.685 -3.342 -18.671 1.00 93.00 90 ALA A CA 1
ATOM 717 C C . ALA A 1 90 ? 10.091 -4.175 -17.524 1.00 93.00 90 ALA A C 1
ATOM 719 O O . ALA A 1 90 ? 10.592 -4.103 -16.408 1.00 93.00 90 ALA A O 1
ATOM 720 N N . ASP A 1 91 ? 9.039 -4.952 -17.789 1.00 96.31 91 ASP A N 1
ATOM 721 C CA . ASP A 1 91 ? 8.359 -5.754 -16.772 1.00 96.31 91 ASP A CA 1
ATOM 722 C C . ASP A 1 91 ? 8.021 -7.161 -17.294 1.00 96.31 91 ASP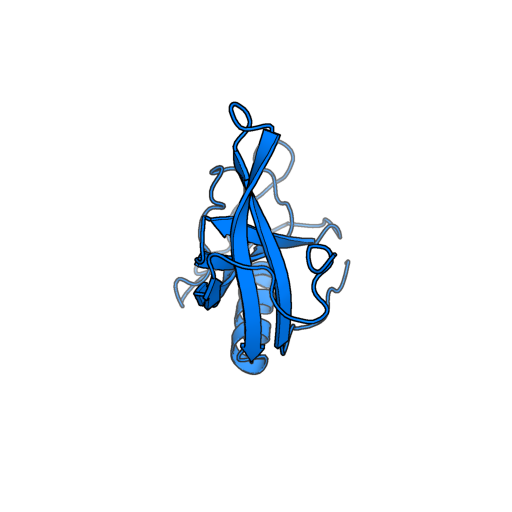 A C 1
ATOM 724 O O . ASP A 1 91 ? 6.880 -7.446 -17.659 1.00 96.31 91 ASP A O 1
ATOM 728 N N . PRO A 1 92 ? 9.013 -8.063 -17.378 1.00 95.69 92 PRO A N 1
ATOM 729 C CA . PRO A 1 92 ? 8.791 -9.425 -17.860 1.00 95.69 92 PRO A CA 1
ATOM 730 C C . PRO A 1 92 ? 7.937 -10.270 -16.902 1.00 95.69 92 PRO A C 1
ATOM 732 O O . PRO A 1 92 ? 7.374 -11.275 -17.327 1.00 95.69 92 PRO A O 1
ATOM 735 N N . ASN A 1 93 ? 7.842 -9.876 -15.628 1.00 96.88 93 ASN A N 1
ATOM 736 C CA . ASN A 1 93 ? 7.108 -10.610 -14.598 1.00 96.88 93 ASN A CA 1
ATOM 737 C C . ASN A 1 93 ? 5.673 -10.096 -14.392 1.00 96.88 93 ASN A C 1
ATOM 739 O O . ASN A 1 93 ? 4.913 -10.723 -13.655 1.00 96.88 93 ASN A O 1
ATOM 743 N N . GLY A 1 94 ? 5.300 -8.966 -15.004 1.00 96.69 94 GLY A N 1
ATOM 744 C CA . GLY A 1 94 ? 3.984 -8.347 -14.825 1.00 96.69 94 GLY A CA 1
ATOM 745 C C . GLY A 1 94 ? 3.757 -7.796 -13.412 1.00 96.69 94 GLY A C 1
ATOM 746 O O . GLY A 1 94 ? 2.641 -7.862 -12.897 1.00 96.69 94 GLY A O 1
ATOM 747 N N . TRP A 1 95 ? 4.810 -7.337 -12.732 1.00 97.81 95 TRP A N 1
ATOM 748 C CA . TRP A 1 95 ? 4.724 -6.813 -11.365 1.00 97.81 95 TRP A CA 1
ATOM 749 C C . TRP A 1 95 ? 4.339 -5.339 -11.289 1.00 97.81 95 TRP A C 1
ATOM 751 O O . TRP A 1 95 ? 3.828 -4.902 -10.253 1.00 97.81 95 TRP A O 1
ATOM 761 N N . VAL A 1 96 ? 4.619 -4.576 -12.342 1.00 96.88 96 VAL A N 1
ATOM 762 C CA . VAL A 1 96 ? 4.369 -3.142 -12.411 1.00 96.88 96 VAL A CA 1
ATOM 763 C C . VAL A 1 96 ? 2.935 -2.919 -12.874 1.00 96.88 96 VAL A C 1
ATOM 765 O O . VAL A 1 96 ? 2.529 -3.342 -13.953 1.00 96.88 96 VAL A O 1
ATOM 768 N N . VAL A 1 97 ? 2.151 -2.246 -12.040 1.00 96.50 97 VAL A N 1
ATOM 769 C CA . VAL A 1 97 ? 0.729 -1.974 -12.280 1.00 96.50 97 VAL A CA 1
ATOM 770 C C . VAL A 1 97 ? 0.437 -0.488 -12.113 1.00 96.50 97 VAL A C 1
ATOM 772 O O . VAL A 1 97 ? 1.239 0.253 -11.547 1.00 96.50 97 VAL A O 1
ATOM 775 N N . ARG A 1 98 ? -0.725 -0.034 -12.584 1.00 93.69 98 ARG A N 1
ATOM 776 C CA . ARG A 1 98 ? -1.191 1.333 -12.317 1.00 93.69 98 ARG A CA 1
ATOM 777 C C . ARG A 1 98 ? -1.623 1.481 -10.859 1.00 93.69 98 ARG A C 1
ATOM 779 O O . ARG A 1 98 ? -2.194 0.557 -10.272 1.00 93.69 98 ARG A O 1
ATOM 786 N N . SER A 1 99 ? -1.337 2.641 -10.272 1.00 92.56 99 SER A N 1
ATOM 787 C CA . SER A 1 99 ? -1.821 3.026 -8.949 1.00 92.56 99 SER A CA 1
ATOM 788 C C . SER A 1 99 ? -3.358 3.021 -8.907 1.00 92.56 99 SER A C 1
ATOM 790 O O . SER A 1 99 ? -4.001 3.159 -9.947 1.00 92.56 99 SER A O 1
ATOM 792 N N . PRO A 1 100 ? -3.992 2.877 -7.728 1.00 90.31 100 PRO A N 1
ATOM 793 C CA . PRO A 1 100 ? -5.456 2.841 -7.633 1.00 90.31 100 PRO A CA 1
ATOM 794 C C . PRO A 1 100 ? -6.179 4.096 -8.139 1.00 90.31 100 PRO A C 1
ATOM 796 O O . PRO A 1 100 ? -7.339 4.008 -8.526 1.00 90.31 100 PRO A O 1
ATOM 799 N N . ASP A 1 101 ? -5.511 5.248 -8.122 1.00 89.31 101 ASP A N 1
ATOM 800 C CA . ASP A 1 101 ? -5.987 6.518 -8.681 1.00 89.31 101 ASP A CA 1
ATOM 801 C C . ASP A 1 101 ? -5.602 6.709 -10.162 1.00 89.31 101 ASP A C 1
ATOM 803 O O . ASP A 1 101 ? -5.884 7.754 -10.741 1.00 89.31 101 ASP A O 1
ATOM 807 N N . ASP A 1 102 ? -4.959 5.707 -10.765 1.00 89.75 102 ASP A N 1
ATOM 808 C CA . ASP A 1 102 ? -4.500 5.675 -12.152 1.00 89.75 102 ASP A CA 1
ATOM 809 C C . ASP A 1 102 ? -3.599 6.862 -12.537 1.00 89.75 102 ASP A C 1
ATOM 811 O O . ASP A 1 102 ? -3.678 7.403 -13.643 1.00 89.75 102 ASP A O 1
ATOM 815 N N . THR A 1 103 ? -2.697 7.277 -11.639 1.00 87.69 103 THR A N 1
ATOM 816 C CA . THR A 1 103 ? -1.777 8.407 -11.870 1.00 87.69 103 THR A CA 1
ATOM 817 C C . THR A 1 103 ? -0.328 7.994 -12.123 1.00 87.69 103 THR A C 1
ATOM 819 O O . THR A 1 103 ? 0.330 8.617 -12.960 1.00 87.69 103 THR A O 1
ATOM 822 N N . THR A 1 104 ? 0.161 6.919 -11.505 1.00 91.06 104 THR A N 1
ATOM 823 C CA . THR A 1 104 ? 1.566 6.483 -11.589 1.00 91.06 104 THR A CA 1
ATOM 824 C C . THR A 1 104 ? 1.692 4.959 -11.586 1.00 91.06 104 THR A C 1
ATOM 826 O O . THR A 1 104 ? 0.767 4.248 -11.193 1.00 91.06 104 THR A O 1
ATOM 829 N N . GLU A 1 105 ? 2.832 4.428 -12.016 1.00 93.81 105 GLU A N 1
ATOM 830 C CA . GLU A 1 105 ? 3.154 3.016 -11.854 1.00 93.81 105 GLU A CA 1
ATOM 831 C C . GLU A 1 105 ? 3.594 2.707 -10.418 1.00 93.81 105 GLU A C 1
ATOM 833 O O . GLU A 1 105 ? 4.321 3.461 -9.753 1.00 93.81 105 GLU A O 1
ATOM 838 N N . VAL A 1 106 ? 3.167 1.539 -9.954 1.00 96.06 106 VAL A N 1
ATOM 839 C CA . VAL A 1 106 ? 3.445 1.008 -8.627 1.00 96.06 106 VAL A CA 1
ATOM 840 C C . VAL A 1 106 ? 3.776 -0.473 -8.716 1.00 96.06 106 VAL A C 1
ATOM 842 O O . VAL A 1 106 ? 3.457 -1.151 -9.691 1.00 96.06 106 VAL A O 1
ATOM 845 N N . VAL A 1 107 ? 4.352 -1.000 -7.644 1.00 97.25 107 VAL A N 1
ATOM 846 C CA . VAL A 1 107 ? 4.402 -2.443 -7.396 1.00 97.25 107 VAL A CA 1
ATOM 847 C C . VAL A 1 107 ? 3.707 -2.753 -6.080 1.00 97.25 107 VAL A C 1
ATOM 849 O O . VAL A 1 107 ? 3.860 -2.032 -5.090 1.00 97.25 107 VAL A O 1
ATOM 852 N N . VAL A 1 108 ? 2.934 -3.836 -6.067 1.00 97.94 108 VAL A N 1
ATOM 853 C CA . VAL A 1 108 ? 2.238 -4.313 -4.867 1.00 97.94 108 VAL A CA 1
ATOM 854 C C . VAL A 1 108 ? 3.193 -5.194 -4.064 1.00 97.94 108 VAL A C 1
ATOM 856 O O . VAL A 1 108 ? 3.518 -6.314 -4.477 1.00 97.94 108 VAL A O 1
ATOM 859 N N . LEU A 1 109 ? 3.651 -4.686 -2.921 1.00 97.88 109 LEU A N 1
ATOM 860 C CA . LEU A 1 109 ? 4.552 -5.397 -2.008 1.00 97.88 109 LEU A CA 1
ATOM 861 C C . LEU A 1 109 ? 3.790 -6.347 -1.082 1.00 97.88 109 LEU A C 1
ATOM 863 O O . LEU A 1 109 ? 4.287 -7.417 -0.752 1.00 97.88 109 LEU A O 1
ATOM 867 N N . PHE A 1 110 ? 2.571 -5.970 -0.703 1.00 97.75 110 PHE A N 1
ATOM 868 C CA . PHE A 1 110 ? 1.676 -6.772 0.122 1.00 97.75 110 PHE A CA 1
ATOM 869 C C . PHE A 1 110 ? 0.224 -6.489 -0.269 1.00 97.75 110 PHE A C 1
ATOM 871 O O . PHE A 1 110 ? -0.127 -5.332 -0.502 1.00 97.75 110 PHE A O 1
ATOM 878 N N . ASP A 1 111 ? -0.610 -7.525 -0.311 1.00 97.38 111 ASP A N 1
ATOM 879 C CA . ASP A 1 111 ? -2.068 -7.433 -0.421 1.00 97.38 111 ASP A CA 1
ATOM 880 C C . ASP A 1 111 ? -2.669 -8.537 0.446 1.00 97.38 111 ASP A C 1
ATOM 882 O O . ASP A 1 111 ? -2.402 -9.721 0.233 1.00 97.38 111 ASP A O 1
ATOM 886 N N . GLY A 1 112 ? -3.417 -8.152 1.470 1.00 96.56 112 GLY A N 1
ATOM 887 C CA . GLY A 1 112 ? -3.953 -9.096 2.436 1.00 96.56 112 GLY A CA 1
ATOM 888 C C . GLY A 1 112 ? -5.062 -8.496 3.277 1.00 96.56 112 GLY A C 1
ATOM 889 O O . GLY A 1 112 ? -5.556 -7.400 3.013 1.00 96.56 112 GLY A O 1
ATOM 890 N N . THR A 1 113 ? -5.461 -9.231 4.307 1.00 97.06 113 THR A N 1
ATOM 891 C CA . THR A 1 113 ? -6.585 -8.870 5.172 1.00 97.06 113 THR A CA 1
ATOM 892 C C . THR A 1 113 ? -6.129 -8.868 6.629 1.00 97.06 113 THR A C 1
ATOM 894 O O . THR A 1 113 ? -5.464 -9.805 7.083 1.00 97.06 113 THR A O 1
ATOM 897 N N . GLY A 1 114 ? -6.439 -7.785 7.336 1.00 95.50 114 GLY A N 1
ATOM 898 C CA . GLY A 1 114 ? -6.311 -7.664 8.782 1.00 95.50 114 GLY A CA 1
ATOM 899 C C . GLY A 1 114 ? -7.495 -8.285 9.520 1.00 95.50 114 GLY A C 1
ATOM 900 O O . GLY A 1 114 ? -8.484 -8.704 8.920 1.00 95.50 114 GLY A O 1
ATOM 901 N N . GLU A 1 115 ? -7.391 -8.341 10.838 1.00 97.75 115 GLU A N 1
ATOM 902 C CA . GLU A 1 115 ? -8.479 -8.769 11.710 1.00 97.75 115 GLU A CA 1
ATOM 903 C C . GLU A 1 115 ? -9.484 -7.632 11.884 1.00 97.75 115 GLU A C 1
ATOM 905 O O . GLU A 1 115 ? -9.107 -6.461 11.845 1.00 97.75 115 GLU A O 1
ATOM 910 N N . ALA A 1 116 ? -10.755 -7.976 12.084 1.00 97.50 116 ALA A N 1
ATOM 911 C CA . ALA A 1 116 ? -11.832 -7.030 12.350 1.00 97.50 116 ALA A CA 1
ATOM 912 C C . ALA A 1 116 ? -12.520 -7.382 13.672 1.00 97.50 116 ALA A C 1
ATOM 914 O O . ALA A 1 116 ? -12.640 -8.557 14.016 1.00 97.50 116 ALA A O 1
ATOM 915 N N . SER A 1 117 ? -12.972 -6.366 14.399 1.00 97.44 117 SER A N 1
ATOM 916 C CA . SER A 1 117 ? -13.642 -6.507 15.690 1.00 97.44 117 SER A CA 1
ATOM 917 C C . SER A 1 117 ? -14.669 -5.393 15.894 1.00 97.44 117 SER A C 1
ATOM 919 O O . SER A 1 117 ? -14.464 -4.260 15.448 1.00 97.44 117 SER A O 1
ATOM 921 N N . ASP A 1 118 ? -15.753 -5.700 16.604 1.00 96.69 118 ASP A N 1
ATOM 922 C CA . ASP A 1 118 ? -16.757 -4.713 17.025 1.00 96.69 118 ASP A CA 1
ATOM 923 C C . ASP A 1 118 ? -16.311 -3.922 18.268 1.00 96.69 118 ASP A C 1
ATOM 925 O O . ASP A 1 118 ? -16.849 -2.852 18.555 1.00 96.69 118 ASP A O 1
ATOM 929 N N . THR A 1 119 ? -15.294 -4.408 18.986 1.00 96.69 119 THR A N 1
ATOM 930 C CA . THR A 1 119 ? -14.644 -3.715 20.110 1.00 96.69 119 THR A CA 1
ATOM 931 C C . THR A 1 119 ? -13.184 -3.378 19.789 1.00 96.69 119 THR A C 1
ATOM 933 O O . THR A 1 119 ? -12.559 -4.094 18.999 1.00 96.69 119 THR A O 1
ATOM 936 N N . PRO A 1 120 ? -12.604 -2.324 20.394 1.00 97.25 120 PRO A N 1
ATOM 937 C CA . PRO A 1 120 ? -11.188 -2.003 20.232 1.00 97.25 120 PRO A CA 1
ATOM 938 C C . PRO A 1 120 ? -10.270 -3.194 20.525 1.00 97.25 120 PRO A C 1
ATOM 940 O O . PRO A 1 120 ? -10.529 -3.986 21.430 1.00 97.25 120 PRO A O 1
ATOM 943 N N . PHE A 1 121 ? -9.177 -3.309 19.767 1.00 97.44 121 PHE A N 1
ATOM 944 C CA . PHE A 1 121 ? -8.121 -4.271 20.080 1.00 97.44 121 PHE A CA 1
ATOM 945 C C . PHE A 1 121 ? -7.316 -3.782 21.295 1.00 97.44 121 PHE A C 1
ATOM 947 O O . PHE A 1 121 ? -7.033 -2.578 21.358 1.00 97.44 121 PHE A O 1
ATOM 954 N N . PRO A 1 122 ? -6.885 -4.677 22.205 1.00 95.69 122 PRO A N 1
ATOM 955 C CA . PRO A 1 122 ? -6.052 -4.302 23.344 1.00 95.69 122 PRO A CA 1
ATOM 956 C C . PRO A 1 122 ? -4.799 -3.526 22.926 1.00 95.69 122 PRO A C 1
ATOM 958 O O . PRO A 1 122 ? -4.077 -3.940 22.015 1.00 95.69 122 PRO A O 1
ATOM 961 N N . GLY A 1 123 ? -4.540 -2.394 23.584 1.00 92.69 123 GLY A N 1
ATOM 962 C CA . GLY A 1 123 ? -3.390 -1.528 23.299 1.00 92.69 123 GLY A CA 1
ATOM 963 C C . GLY A 1 123 ? -3.493 -0.721 21.999 1.00 92.69 123 GLY A C 1
ATOM 964 O O . GLY A 1 123 ? -2.539 -0.035 21.625 1.00 92.69 123 GLY A O 1
ATOM 965 N N . SER A 1 124 ? -4.629 -0.777 21.298 1.00 95.62 124 SER A N 1
ATOM 966 C CA . SER A 1 124 ? -4.889 0.113 20.165 1.00 95.62 124 SER A CA 1
ATOM 967 C C . SER A 1 124 ? -5.187 1.543 20.647 1.00 95.62 124 SER A C 1
ATOM 969 O O . SER A 1 124 ? -5.658 1.734 21.766 1.00 95.62 124 SER A O 1
ATOM 971 N N . PRO A 1 125 ? -5.016 2.579 19.803 1.00 94.81 125 PRO A N 1
ATOM 972 C CA . PRO A 1 125 ? -5.395 3.957 20.153 1.00 94.81 125 PRO A CA 1
ATOM 973 C C . PRO A 1 125 ? -6.888 4.160 20.475 1.00 94.81 125 PRO A C 1
ATOM 975 O O . PRO A 1 125 ? -7.288 5.244 20.912 1.00 94.81 125 PRO A O 1
ATOM 978 N N . TYR A 1 126 ? -7.707 3.141 20.209 1.00 93.69 126 TYR A N 1
ATOM 979 C CA . TYR A 1 126 ? -9.149 3.127 20.417 1.00 93.69 126 TYR A CA 1
ATOM 980 C C . TYR A 1 126 ? -9.564 2.407 21.708 1.00 93.69 126 TYR A C 1
ATOM 982 O O . TYR A 1 126 ? -10.742 2.430 22.044 1.00 93.69 126 TYR A O 1
ATOM 990 N N . ASP A 1 127 ? -8.617 1.772 22.401 1.00 89.50 127 ASP A N 1
ATOM 991 C CA . ASP A 1 127 ? -8.803 1.071 23.672 1.00 89.50 127 ASP A CA 1
ATOM 992 C C . ASP A 1 127 ? -8.804 2.096 24.819 1.00 89.50 127 ASP A C 1
ATOM 994 O O . ASP A 1 127 ? -7.746 2.503 25.308 1.00 89.50 127 ASP A O 1
ATOM 998 N N . LYS A 1 128 ? -9.988 2.625 25.147 1.00 81.69 128 LYS A N 1
ATOM 999 C CA . LYS A 1 128 ? -10.205 3.678 26.151 1.00 81.69 128 LYS A CA 1
ATOM 1000 C C . LYS A 1 128 ? -11.424 3.392 27.009 1.00 81.69 128 LYS A C 1
ATOM 1002 O O . LYS A 1 128 ? -12.425 2.892 26.448 1.00 81.69 128 LYS A O 1
#

Sequence (128 aa):
IGAIGTPDKITGFWAKYNIEGNKFITFYSINKQIDSELAGLKINALREYYKSFKTANTSMQLIVDGPRVRLLYTMNCFSKLDDCTPRKNADPNGWVVRSPDDTTEVVVLFDGTGEASDTPFPGSPYDK

Radius of gyration: 17.44 Å; chains: 1; bounding box: 42×28×50 Å

Foldseek 3Di:
DADDAFAFWDWDKDFDADPVVRDTQKIWIDTDTFPRVVSVVLLVLQVQFFDDDDDNDKDWDWDDDPQKIWIKIFPPAFVVVDRRHTDDPSDVPPQWDADPVRGGIIGTRDIDGTDMDRQYDPPHPRND

pLDDT: mean 91.93, std 8.09, range [58.19, 97.94]

Secondary structure (DSSP, 8-state):
---PPPP-EEEEEEEEEETTTTEEEEEEEEEEE--HHHHHHHHHHHHTTBSS------EEEEEEETTEEEEEEE----TTTS--PBPTT--TTS-EEE-TTSSSEEEEEEEEE-EEESSPPTTSTT--

=== Feature glossary ===
Key to the feature types in this record:

— What the protein is —

Primary structure: the covalent order of the twenty standard amino acids along the backbone. Two proteins with the same sequence will (almost always) fold to the same structure; two with 30% identity often share a fold but not the details.

Database cross-references. InterPro integrates a dozen domain/family signature databases into unified entries with residue-range hits. GO terms attach function/process/location labels with evidence codes. CATH codes position the fold in a four-level structural taxonomy. Organism is the NCBI-taxonomy species name.

— Where its atoms are —

The mmCIF block holds the 3D Cartesian coordinates of each backbone atom (N, Cα, C, O) in ångströms. mmCIF is the PDB's canonical archive format — a tagged-loop text representation of the atomic model.

Six rendered views show the 3D structure from the faces of a cube — i.e. along ±x, ±y, ±z. Rendering representation is drawn randomly per protein from cartoon (secondary-structure ribbons), sticks (backbone bonds), or molecular surface; coloring is either N→C rainbow (blue at the N-terminus through red at the C-terminus) or one color per chain.

— Local backbone conformation —

DSSP 8-state secondary structure assigns each residue one of H (α-helix), G (3₁₀-helix), I (π-helix), E (extended β-strand), B (isolated β-bridge), T (hydrogen-bonded turn), S (bend), or '-' (coil). The assignment is computed from backbone hydrogen-bond geometry via the Kabsch–Sander algorithm.

P-SEA three-state annotation labels each residue as helix, strand, or coil based purely on the geometry of the Cα trace. It serves as a fallback when the full backbone (and thus DSSP) is unavailable.

The φ/ψ torsion pair specifies the backbone conformation at each residue. φ rotates about the N–Cα bond, ψ about the Cα–C bond. Steric clashes forbid most of the (φ, ψ) plane — the allowed regions (α-helix basin, β-sheet basin, left-handed helix) are the Ramachandran-allowed regions.

— Global shape and packing —

The geometric summary reports three shape descriptors. Rg (radius of gyration) measures how spread out the Cα atoms are about their centre of mass; compact globular proteins have small Rg, elongated or unfolded ones large. Cα contacts (<8 Å, |i−j|>4) count long-range residue pairs in spatial proximity — high for tightly packed folds, near zero for rods or random coil. The bounding-box extents give the protein's footprint along x, y, z in Å.

Accessible surface area quantifies burial. A residue with SASA near zero is packed into the hydrophobic core; one with SASA >100 Å² sits on the surface. Computed here via the Shrake–Rupley numerical algorithm with a 1.4 Å probe.

Plot images: a contact map (which residues are close in 3D, as an N×N binary image), a Ramachandran scatter (backbone torsion angles, revealing secondary-structure composition at a glance), and — for AlphaFold structures — a PAE heatmap (pairwise prediction confidence).

— Structural neighborhood —

The Foldseek 3Di string encodes local tertiary geometry as a 20-letter alphabet — one character per residue — derived from the relative positions of nearby Cα atoms. Unlike the amino-acid sequence, 3Di is a direct function of the 3D structure, so two proteins with the same fold have similar 3Di strings even at low sequence identity.

Nearest PDB neighbors are the top structural matches found by Foldseek when searching this structure against the entire Protein Data Bank. Each hit reports a TM-score (0 to 1; >0.5 almost always implies the same fold) and an E-value. These are *structural* homologs — they may share no detectable sequence similarity.

— Confidence and 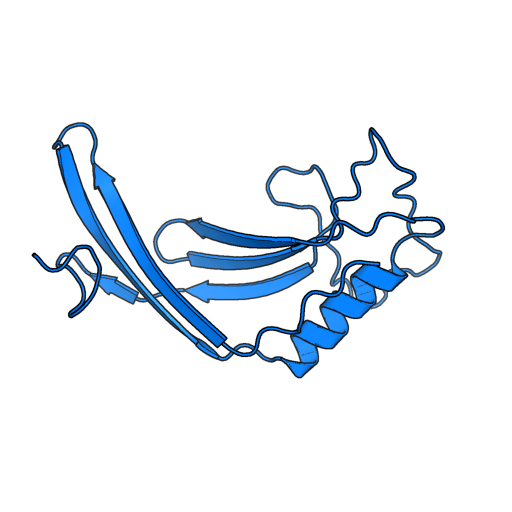disorder —

For AlphaFold models, the B-factor field carries pLDDT — the model's own estimate of local accuracy on a 0–100 scale. Regions with pLDDT<50 should be treated as essentially unmodeled; they often correspond to intrinsically disordered segments.

B-factor (Debye–Waller factor) reflects atomic displacement in the crystal lattice. It is an experimental observable (units Å²), not a prediction; low values mean the atom is pinned down, high values mean it moves or is heterogeneous across the crystal.

Predicted aligned error is AlphaFold's pairwise confidence. Unlike pLDDT (per-residue), PAE is per-residue-pair and captures whether two parts of the structure are correctly placed relative to each other. Units are ångströms of expected positional error.